Protein AF-A0A968WDC1-F1 (afdb_monomer_lite)

Foldseek 3Di:
DDDDDDDDDDPDDPPPPLPCVDAADPQLWDKDKDWDWDADPVRDIDTWIKMWIWGDDDPDIDTDIGGDDPVCVVVLVVCVSVNPRPQVSCVSSVHHD

Sequence (97 aa):
SSTQLEEQSPSVLPVEQTSSTTRRSYGEGTGRIHWRTITKKNGKQYQQPWYDWQLKSGEKTISKSSYITKKLLSQVQMLEAQKAPVREILQLLGINL

pLDDT: mean 81.89, std 18.66, range [35.47, 97.06]

Secondary structure (DSSP, 8-state):
----------------------PPPTTS-EEEEEEEEEE-TTS-EEEEEEEEEEEEETTEEEEEEEE--TTTHHHHHHHHHTT--HHHHHHHTT---

Radius of gyration: 22.06 Å; chains: 1; bounding box: 30×78×40 Å

Structure (mmCIF, N/CA/C/O backbone):
data_AF-A0A968WDC1-F1
#
_entry.id   AF-A0A968WDC1-F1
#
loop_
_atom_site.group_PDB
_atom_site.id
_atom_site.type_symbol
_atom_site.label_atom_id
_atom_site.label_alt_id
_atom_site.label_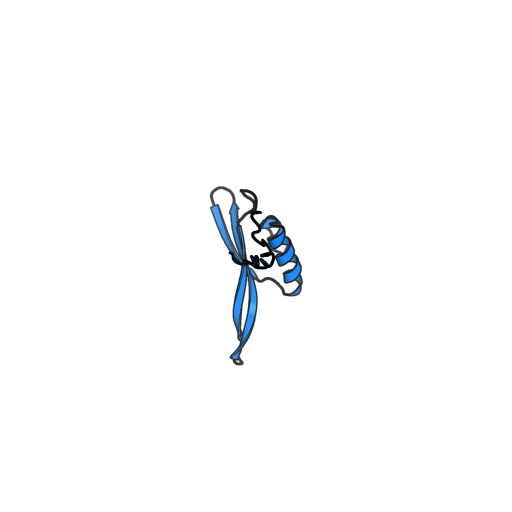comp_id
_atom_site.label_asym_id
_atom_site.label_entity_id
_atom_site.label_seq_id
_atom_site.pdbx_PDB_ins_code
_atom_site.Cartn_x
_atom_site.Cartn_y
_atom_site.Cartn_z
_atom_site.occupancy
_atom_site.B_iso_or_equiv
_atom_site.auth_seq_id
_atom_site.auth_comp_id
_atom_site.auth_asym_id
_atom_site.auth_atom_id
_atom_site.pdbx_PDB_model_num
ATOM 1 N N . SER A 1 1 ? 13.825 -70.797 4.781 1.00 35.47 1 SER A N 1
ATOM 2 C CA . SER A 1 1 ? 14.589 -69.623 4.318 1.00 35.47 1 SER A CA 1
ATOM 3 C C . SER A 1 1 ? 13.774 -68.943 3.230 1.00 35.47 1 SER A C 1
ATOM 5 O O . SER A 1 1 ? 13.403 -69.649 2.310 1.00 35.47 1 SER A O 1
ATOM 7 N N . SER A 1 2 ? 13.373 -67.675 3.249 1.00 40.41 2 SER A N 1
ATOM 8 C CA . SER A 1 2 ? 13.635 -66.556 4.153 1.00 40.41 2 SER A CA 1
ATOM 9 C C . SER A 1 2 ? 12.621 -65.431 3.861 1.00 40.41 2 SER A C 1
ATOM 11 O O . SER A 1 2 ? 12.295 -65.199 2.705 1.00 40.41 2 SER A O 1
ATOM 13 N N . THR A 1 3 ? 12.174 -64.769 4.929 1.00 35.50 3 THR A N 1
ATOM 14 C CA . THR A 1 3 ? 11.971 -63.314 5.105 1.00 35.50 3 THR A CA 1
ATOM 15 C C . THR A 1 3 ? 11.081 -62.491 4.147 1.00 35.50 3 THR A C 1
ATOM 17 O O . THR A 1 3 ? 11.443 -62.174 3.021 1.00 35.50 3 THR A O 1
ATOM 20 N N . GLN A 1 4 ? 9.961 -62.043 4.729 1.00 41.16 4 GLN A N 1
ATOM 21 C CA . GLN A 1 4 ? 9.148 -60.838 4.484 1.00 41.16 4 GLN A CA 1
ATOM 22 C C . GLN A 1 4 ? 9.975 -59.547 4.375 1.00 41.16 4 GLN A C 1
ATOM 24 O O . GLN A 1 4 ? 10.818 -59.353 5.238 1.00 41.16 4 GLN A O 1
ATOM 29 N N . LEU A 1 5 ? 9.641 -58.619 3.465 1.00 44.81 5 LEU A N 1
ATOM 30 C CA . LEU A 1 5 ? 9.657 -57.177 3.767 1.00 44.81 5 LEU A CA 1
ATOM 31 C C . LEU A 1 5 ? 8.598 -56.419 2.949 1.00 44.81 5 LEU A C 1
ATOM 33 O O . LEU A 1 5 ? 8.561 -56.434 1.723 1.00 44.81 5 LEU A O 1
ATOM 37 N N . GLU A 1 6 ? 7.732 -55.792 3.727 1.00 49.06 6 GLU A N 1
ATOM 38 C CA . GLU A 1 6 ? 6.666 -54.856 3.423 1.00 49.06 6 GLU A CA 1
ATOM 39 C C . GLU A 1 6 ? 7.316 -53.472 3.271 1.00 49.06 6 GLU A C 1
ATOM 41 O O . GLU A 1 6 ? 7.962 -53.006 4.207 1.00 49.06 6 GLU A O 1
ATOM 46 N N . GLU A 1 7 ? 7.202 -52.822 2.111 1.00 42.22 7 GLU A N 1
ATOM 47 C CA . GLU A 1 7 ? 7.678 -51.444 1.942 1.00 42.22 7 GLU A CA 1
ATOM 48 C C . GLU A 1 7 ? 6.469 -50.507 1.864 1.00 42.22 7 GLU A C 1
ATOM 50 O O . GLU A 1 7 ? 5.901 -50.237 0.807 1.00 42.22 7 GLU A O 1
ATOM 55 N N . GLN A 1 8 ? 6.041 -50.053 3.043 1.00 45.06 8 GLN A N 1
ATOM 56 C CA . GLN A 1 8 ? 5.133 -48.924 3.206 1.00 45.06 8 GLN A CA 1
ATOM 57 C C .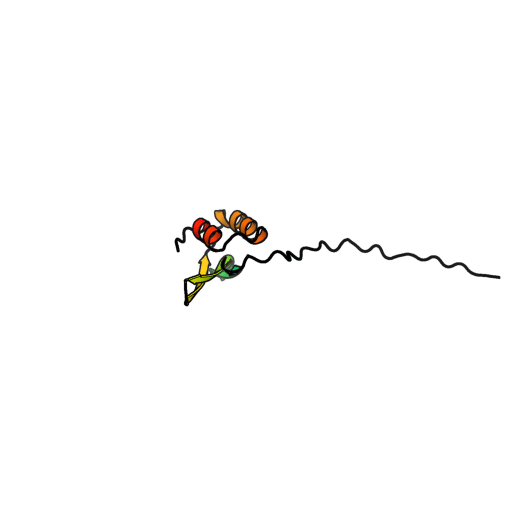 GLN A 1 8 ? 5.833 -47.648 2.721 1.00 45.06 8 GLN A C 1
ATOM 59 O O . GLN A 1 8 ? 6.699 -47.098 3.401 1.00 45.06 8 GLN A O 1
ATOM 64 N N . SER A 1 9 ? 5.451 -47.152 1.547 1.00 50.94 9 SER A N 1
ATOM 65 C CA . SER A 1 9 ? 5.867 -45.829 1.077 1.00 50.94 9 SER A CA 1
ATOM 66 C C . SER A 1 9 ? 5.058 -44.741 1.806 1.00 50.94 9 SER A C 1
ATOM 68 O O . SER A 1 9 ? 3.833 -44.859 1.904 1.00 50.94 9 SER A O 1
ATOM 70 N N . PRO A 1 10 ? 5.684 -43.669 2.324 1.00 50.25 10 PRO A N 1
ATOM 71 C CA . PRO A 1 10 ? 4.969 -42.632 3.054 1.00 50.25 10 PRO A CA 1
ATOM 72 C C . PRO A 1 10 ? 4.087 -41.831 2.093 1.00 50.25 10 PRO A C 1
ATOM 74 O O . PRO A 1 10 ? 4.551 -41.329 1.069 1.00 50.25 10 PRO A O 1
ATOM 77 N N . SER A 1 11 ? 2.809 -41.695 2.447 1.00 50.50 11 SER A N 1
ATOM 78 C CA . SER A 1 11 ? 1.854 -40.805 1.788 1.00 50.50 11 SER A CA 1
ATOM 79 C C . SER A 1 11 ? 2.341 -39.359 1.904 1.00 50.50 11 SER A C 1
ATOM 81 O O . SER A 1 11 ? 2.047 -38.664 2.878 1.00 50.50 11 SER A O 1
ATOM 83 N N . VAL A 1 12 ? 3.102 -38.903 0.911 1.00 52.56 12 VAL A N 1
ATOM 84 C CA . VAL A 1 12 ? 3.433 -37.492 0.733 1.00 52.56 12 VAL A CA 1
ATOM 85 C C . VAL A 1 12 ? 2.137 -36.744 0.437 1.00 52.56 12 VAL A C 1
ATOM 87 O O . VAL A 1 12 ? 1.562 -36.847 -0.643 1.00 52.56 12 VAL A O 1
ATOM 90 N N . LEU A 1 13 ? 1.633 -36.018 1.436 1.00 57.88 13 LEU A N 1
ATOM 91 C CA . LEU A 1 13 ? 0.598 -35.016 1.211 1.00 57.88 13 LEU A CA 1
ATOM 92 C C . LEU A 1 13 ? 1.115 -34.070 0.116 1.00 57.88 13 LEU A C 1
ATOM 94 O O . LEU A 1 13 ? 2.276 -33.652 0.202 1.00 57.88 13 LEU A O 1
ATOM 98 N N . PRO A 1 14 ? 0.314 -33.731 -0.907 1.00 51.94 14 PRO A N 1
ATOM 99 C CA . PRO A 1 14 ? 0.737 -32.748 -1.884 1.00 51.94 14 PRO A CA 1
ATOM 100 C C . PRO A 1 14 ? 0.962 -31.435 -1.137 1.00 51.94 14 PRO A C 1
ATOM 102 O O . PRO A 1 14 ? 0.023 -30.809 -0.650 1.00 51.94 14 PRO A O 1
ATOM 105 N N . VAL A 1 15 ? 2.228 -31.039 -1.005 1.00 57.31 15 VAL A N 1
ATOM 106 C CA . VAL A 1 15 ? 2.583 -29.665 -0.666 1.00 57.31 15 VAL A CA 1
ATOM 107 C C . VAL A 1 15 ? 2.003 -28.833 -1.797 1.00 57.31 15 VAL A C 1
ATOM 109 O O . VAL A 1 15 ? 2.510 -28.891 -2.917 1.00 57.31 15 VAL A O 1
ATOM 112 N N . GLU A 1 16 ? 0.915 -28.107 -1.529 1.00 56.00 16 GLU A N 1
ATOM 113 C CA . GLU A 1 16 ? 0.462 -27.046 -2.420 1.00 56.00 16 GLU A CA 1
ATOM 114 C C . GLU A 1 16 ? 1.665 -26.136 -2.667 1.00 56.00 16 GLU A C 1
ATOM 116 O O . GLU A 1 16 ? 2.094 -25.372 -1.796 1.00 56.00 16 GLU A O 1
ATOM 121 N N . GLN A 1 17 ? 2.252 -26.256 -3.856 1.00 50.22 17 GLN A N 1
ATOM 122 C CA . GLN A 1 17 ? 3.305 -25.379 -4.328 1.00 50.22 17 GLN A CA 1
ATOM 123 C C . GLN A 1 17 ? 2.687 -23.998 -4.574 1.00 50.22 17 GLN A C 1
ATOM 125 O O . GLN A 1 17 ? 2.465 -23.589 -5.706 1.00 50.22 17 GLN A O 1
ATOM 130 N N . THR A 1 18 ? 2.425 -23.237 -3.512 1.00 50.78 18 THR A N 1
ATOM 131 C CA . THR A 1 18 ? 2.059 -21.815 -3.609 1.00 50.78 18 THR A CA 1
ATOM 132 C C . THR A 1 18 ? 3.293 -20.931 -3.794 1.00 50.78 18 THR A C 1
ATOM 134 O O . THR A 1 18 ? 3.268 -19.729 -3.517 1.00 50.78 18 THR A O 1
ATOM 137 N N . SER A 1 19 ? 4.396 -21.486 -4.311 1.00 50.78 19 SER A N 1
ATOM 138 C CA . SER A 1 19 ? 5.468 -20.670 -4.860 1.00 50.78 19 SER A CA 1
ATOM 139 C C . SER A 1 19 ? 4.952 -20.049 -6.153 1.00 50.78 19 SER A C 1
ATOM 141 O O . SER A 1 19 ? 5.158 -20.578 -7.244 1.00 50.78 19 SER A O 1
ATOM 143 N N . SER A 1 20 ? 4.260 -18.916 -6.023 1.00 52.22 20 SER A N 1
ATOM 144 C CA . SER A 1 20 ? 4.058 -17.967 -7.111 1.00 52.22 20 SER A CA 1
ATOM 145 C C . SER A 1 20 ? 5.442 -17.500 -7.571 1.00 52.22 20 SER A C 1
ATOM 147 O O . SER A 1 20 ? 5.926 -16.443 -7.172 1.00 52.22 20 SER A O 1
ATOM 149 N N . THR A 1 21 ? 6.098 -18.306 -8.407 1.00 57.03 21 THR A N 1
ATOM 150 C CA . THR A 1 21 ? 7.329 -17.953 -9.127 1.00 57.03 21 THR A CA 1
ATOM 151 C C . THR A 1 21 ? 7.060 -16.832 -10.133 1.00 57.03 21 THR A C 1
ATOM 153 O O . THR A 1 21 ? 7.985 -16.243 -10.684 1.00 57.03 21 THR A O 1
ATOM 156 N N . THR A 1 22 ? 5.793 -16.467 -10.331 1.00 64.75 22 THR A N 1
ATOM 157 C CA . THR A 1 22 ? 5.390 -15.257 -11.030 1.00 64.75 22 THR A CA 1
ATOM 158 C C . THR A 1 22 ? 5.836 -14.043 -10.221 1.00 64.75 22 THR A C 1
ATOM 160 O O . THR A 1 22 ? 5.308 -13.725 -9.151 1.00 64.75 22 THR A O 1
ATOM 163 N N . ARG A 1 23 ? 6.868 -13.374 -10.727 1.00 71.88 23 ARG A N 1
ATOM 164 C CA . ARG A 1 23 ? 7.273 -12.036 -10.299 1.00 71.88 23 ARG A CA 1
ATOM 165 C C . ARG A 1 23 ? 6.647 -11.036 -11.260 1.00 71.88 23 ARG A C 1
ATOM 167 O O . ARG A 1 23 ? 6.433 -11.360 -12.423 1.00 71.88 23 ARG A O 1
ATOM 174 N N . ARG A 1 24 ? 6.383 -9.827 -10.765 1.00 80.38 24 ARG A N 1
ATOM 175 C CA . ARG A 1 24 ? 6.032 -8.701 -11.639 1.00 80.38 24 ARG A CA 1
ATOM 176 C C . ARG A 1 24 ? 7.125 -8.492 -12.677 1.00 80.38 24 ARG A C 1
ATOM 178 O O . ARG A 1 24 ? 8.306 -8.717 -12.378 1.00 80.38 24 ARG A O 1
ATOM 185 N N . SER A 1 25 ? 6.735 -8.048 -13.863 1.00 75.19 25 SER A N 1
ATOM 186 C CA . SER A 1 25 ? 7.678 -7.747 -14.931 1.00 75.19 25 SER A CA 1
ATOM 187 C C . SER A 1 25 ? 8.574 -6.577 -14.528 1.00 75.19 25 SER A C 1
ATOM 189 O O . SER A 1 25 ? 8.232 -5.732 -13.691 1.00 75.19 25 SER A O 1
ATOM 191 N N . TYR A 1 26 ? 9.759 -6.513 -15.130 1.00 71.38 26 TYR A N 1
ATOM 192 C CA . TYR A 1 26 ? 10.669 -5.398 -14.905 1.00 71.38 26 TYR A CA 1
ATOM 193 C C . TYR A 1 26 ? 9.987 -4.068 -15.271 1.00 71.38 26 TYR A C 1
ATOM 195 O O . TYR A 1 26 ? 9.480 -3.912 -16.376 1.00 71.38 26 TYR A O 1
ATOM 203 N N . GLY A 1 27 ? 9.985 -3.103 -14.346 1.00 73.69 27 GLY A N 1
ATOM 204 C CA . GLY A 1 27 ? 9.389 -1.774 -14.554 1.00 73.69 27 GLY A CA 1
ATOM 205 C C . GLY A 1 27 ? 7.949 -1.607 -14.053 1.00 73.69 27 GLY A C 1
ATOM 206 O O . GLY A 1 27 ? 7.491 -0.475 -13.916 1.00 73.69 27 GLY A O 1
ATOM 207 N N . GLU A 1 28 ? 7.264 -2.686 -13.668 1.00 82.00 28 GLU A N 1
ATOM 208 C CA . GLU A 1 28 ? 5.881 -2.631 -13.155 1.00 82.00 28 GLU A CA 1
ATOM 209 C C . GLU A 1 28 ? 5.780 -2.220 -11.678 1.00 82.00 28 GLU A C 1
ATOM 211 O O . GLU A 1 28 ? 4.684 -2.037 -11.144 1.00 82.00 28 GLU A O 1
ATOM 216 N N . GLY A 1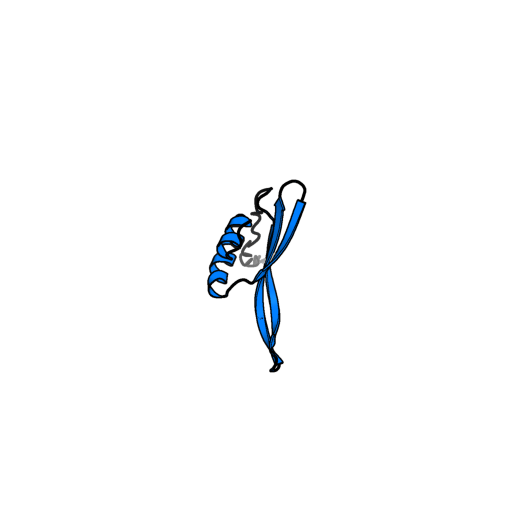 29 ? 6.930 -2.042 -11.027 1.00 86.62 29 GLY A N 1
ATOM 217 C CA . GLY A 1 29 ? 7.047 -1.728 -9.610 1.00 86.62 29 GLY A CA 1
ATOM 218 C C . GLY A 1 29 ? 7.034 -2.967 -8.715 1.00 86.62 29 GLY A C 1
ATOM 219 O O . GLY A 1 29 ? 6.732 -4.084 -9.133 1.00 86.62 29 GLY A O 1
ATOM 220 N N . THR A 1 30 ? 7.365 -2.750 -7.449 1.00 90.69 30 THR A N 1
ATOM 221 C CA . THR A 1 30 ? 7.326 -3.769 -6.396 1.00 90.69 30 THR A CA 1
ATOM 222 C C . THR A 1 30 ? 6.271 -3.363 -5.386 1.00 90.69 30 THR A C 1
ATOM 224 O O . THR A 1 30 ? 6.224 -2.205 -4.984 1.00 90.69 30 THR A O 1
ATOM 227 N N . GLY A 1 31 ? 5.432 -4.294 -4.947 1.00 92.94 31 GLY A N 1
ATOM 228 C CA . GLY A 1 31 ? 4.441 -4.012 -3.920 1.00 92.94 31 GLY A CA 1
ATOM 229 C C . GLY A 1 31 ? 4.109 -5.233 -3.083 1.00 92.94 31 GLY A C 1
ATOM 230 O O . GLY A 1 31 ? 4.386 -6.364 -3.489 1.00 92.94 31 GLY A O 1
ATOM 231 N N . ARG A 1 32 ? 3.588 -4.986 -1.881 1.00 94.12 32 ARG A N 1
ATOM 232 C CA . ARG A 1 32 ? 3.103 -6.015 -0.961 1.00 94.12 32 ARG A CA 1
ATOM 233 C C . ARG A 1 32 ? 2.043 -5.460 -0.021 1.00 94.12 32 ARG A C 1
ATOM 235 O O . ARG A 1 32 ? 2.080 -4.293 0.369 1.00 94.12 32 ARG A O 1
ATOM 242 N N . ILE A 1 33 ? 1.148 -6.335 0.417 1.00 95.62 33 ILE A N 1
ATOM 243 C CA . ILE A 1 33 ? 0.212 -6.030 1.498 1.00 95.62 33 ILE A CA 1
ATOM 244 C C . ILE A 1 33 ? 0.927 -6.241 2.836 1.00 95.62 33 ILE A C 1
ATOM 246 O O . ILE A 1 33 ? 1.546 -7.277 3.068 1.00 95.62 33 ILE A O 1
ATOM 250 N N . HIS A 1 34 ? 0.820 -5.262 3.722 1.00 95.44 34 HIS A N 1
ATOM 251 C CA . HIS A 1 34 ? 1.372 -5.268 5.066 1.00 95.44 34 HIS A CA 1
ATOM 252 C C . HIS A 1 34 ? 0.264 -4.948 6.073 1.00 95.44 34 HIS A C 1
ATOM 254 O O . HIS A 1 34 ? -0.453 -3.957 5.945 1.00 95.44 34 HIS A O 1
ATOM 260 N N . TRP A 1 35 ? 0.117 -5.795 7.087 1.00 95.50 35 TRP A N 1
ATOM 261 C CA . TRP A 1 35 ? -0.851 -5.606 8.162 1.00 95.50 35 TRP A CA 1
ATOM 262 C C . TRP A 1 35 ? -0.216 -4.853 9.326 1.00 95.50 35 TRP A C 1
ATOM 264 O O . TRP A 1 35 ? 0.797 -5.285 9.868 1.00 95.50 35 TRP A O 1
ATOM 274 N N . ARG A 1 36 ? -0.808 -3.716 9.700 1.00 95.38 36 ARG A N 1
ATOM 275 C CA . ARG A 1 36 ? -0.364 -2.899 10.833 1.00 95.38 36 ARG A CA 1
ATOM 276 C C . ARG A 1 36 ? -1.333 -3.044 11.999 1.00 95.38 36 ARG A C 1
ATOM 278 O O . ARG A 1 36 ? -2.537 -2.847 11.826 1.00 95.38 36 ARG A O 1
ATOM 285 N N . THR A 1 37 ? -0.804 -3.292 13.192 1.00 96.00 37 THR A N 1
ATOM 286 C CA . THR A 1 37 ? -1.580 -3.258 14.436 1.00 96.00 37 THR A CA 1
ATOM 287 C C . THR A 1 37 ? -1.826 -1.810 14.852 1.00 96.00 37 THR A C 1
ATOM 289 O O . THR A 1 37 ? -0.880 -1.065 15.099 1.00 96.00 37 THR A O 1
ATOM 292 N N . ILE A 1 38 ? -3.090 -1.406 14.960 1.00 93.69 38 ILE A N 1
ATOM 293 C CA . ILE A 1 38 ? -3.494 -0.075 15.418 1.00 93.69 38 ILE A CA 1
ATOM 294 C C . ILE A 1 38 ? -4.193 -0.190 16.770 1.00 93.69 38 ILE A C 1
ATOM 296 O O . ILE A 1 38 ? -5.163 -0.936 16.918 1.00 93.69 38 ILE A O 1
ATOM 300 N N . THR A 1 39 ? -3.731 0.590 17.745 1.00 95.81 39 THR A N 1
ATOM 301 C CA . THR A 1 39 ? -4.318 0.661 19.089 1.00 95.81 39 THR A CA 1
ATOM 302 C C . THR A 1 39 ? -5.264 1.854 19.183 1.00 95.81 39 THR A C 1
ATOM 304 O O . THR A 1 39 ? -4.876 2.996 18.938 1.00 95.81 39 THR A O 1
ATOM 307 N N . LYS A 1 40 ? -6.530 1.609 19.534 1.00 92.50 40 LYS A N 1
ATOM 308 C CA . LYS A 1 40 ? -7.512 2.667 19.814 1.00 92.50 40 LYS A CA 1
ATOM 309 C C . LYS A 1 40 ? -7.291 3.258 21.207 1.00 92.50 40 LYS A C 1
ATOM 311 O O . LYS A 1 40 ? -6.745 2.605 22.089 1.00 92.50 40 LYS A O 1
ATOM 316 N N . LYS A 1 41 ? -7.833 4.459 21.443 1.00 90.50 41 LYS A N 1
ATOM 317 C CA . LYS A 1 41 ? -7.793 5.147 22.752 1.00 90.50 41 LYS A CA 1
ATOM 318 C C . LYS A 1 41 ? -8.366 4.320 23.917 1.00 90.50 41 LYS A C 1
ATOM 320 O O . LYS A 1 41 ? -8.008 4.560 25.057 1.00 90.50 41 LYS A O 1
ATOM 325 N N . ASN A 1 42 ? -9.233 3.345 23.635 1.00 91.50 42 ASN A N 1
ATOM 326 C CA . ASN A 1 42 ? -9.815 2.427 24.622 1.00 91.50 42 ASN A CA 1
ATOM 327 C C . ASN A 1 42 ? -9.003 1.130 24.821 1.00 91.50 42 ASN A C 1
ATOM 329 O O . ASN A 1 42 ? -9.544 0.150 25.325 1.00 91.50 42 ASN A O 1
ATOM 333 N N . GLY A 1 43 ? -7.758 1.076 24.338 1.00 93.06 43 GLY A N 1
ATOM 334 C CA . GLY A 1 43 ? -6.882 -0.094 24.437 1.00 93.06 43 GLY A CA 1
ATOM 335 C C . GLY A 1 43 ? -7.178 -1.218 23.437 1.00 93.06 43 GLY A C 1
ATOM 336 O O . GLY A 1 43 ? -6.375 -2.138 23.311 1.00 93.06 43 GLY A O 1
ATOM 337 N N . LYS A 1 44 ? -8.283 -1.160 22.675 1.00 94.62 44 LYS A N 1
ATOM 338 C CA . LYS A 1 44 ? -8.593 -2.191 21.670 1.00 94.62 44 LYS A CA 1
ATOM 339 C C . LYS A 1 44 ? -7.621 -2.108 20.496 1.00 94.62 44 LYS A C 1
ATOM 341 O O . LYS A 1 44 ? -7.491 -1.055 19.869 1.00 94.62 44 LYS A O 1
ATOM 346 N N . GLN A 1 45 ? -7.006 -3.236 20.163 1.00 96.50 45 GLN A N 1
ATOM 347 C CA . GLN A 1 45 ? -6.127 -3.376 19.007 1.00 96.50 45 GLN A CA 1
ATOM 348 C C . GLN A 1 45 ? -6.886 -3.957 17.814 1.00 96.50 45 GLN A C 1
ATOM 350 O O . GLN A 1 45 ? -7.786 -4.781 17.974 1.00 96.50 45 GLN A O 1
ATOM 355 N N . TYR A 1 46 ? -6.538 -3.517 16.609 1.00 93.69 46 TYR A N 1
ATOM 356 C CA . TYR A 1 46 ? -7.066 -4.083 15.374 1.00 93.69 46 TYR A CA 1
ATOM 357 C C . TYR A 1 46 ? -6.017 -4.057 14.269 1.00 93.69 46 TYR A C 1
ATOM 359 O O . TYR A 1 46 ? -5.139 -3.198 14.249 1.00 93.69 46 TYR A O 1
ATOM 367 N N . GLN A 1 47 ? -6.129 -5.002 13.341 1.00 94.88 47 GLN A N 1
ATOM 368 C CA . GLN A 1 47 ? -5.277 -5.058 12.161 1.00 94.88 47 GLN A CA 1
ATOM 369 C C . GLN A 1 47 ? -5.840 -4.157 11.063 1.00 94.88 47 GLN A C 1
ATOM 371 O O . GLN A 1 47 ? -7.034 -4.206 10.745 1.00 94.88 47 GLN A O 1
ATOM 376 N N . GLN A 1 48 ? -4.973 -3.336 10.481 1.00 95.75 48 GLN A N 1
ATOM 377 C CA . GLN A 1 48 ? -5.285 -2.463 9.361 1.00 95.75 48 GLN A CA 1
ATOM 378 C C . GLN A 1 48 ? -4.394 -2.836 8.168 1.00 95.75 48 GLN A C 1
ATOM 380 O O . GLN A 1 48 ? -3.171 -2.849 8.320 1.00 95.75 48 GLN A O 1
ATOM 385 N N . PRO A 1 49 ? -4.969 -3.139 6.992 1.00 96.56 49 PRO A N 1
ATOM 386 C CA . PRO A 1 49 ? -4.184 -3.480 5.816 1.00 96.56 49 PRO A CA 1
ATOM 387 C C . PRO A 1 49 ? -3.626 -2.217 5.153 1.00 96.56 49 PRO A C 1
ATOM 389 O O . PRO A 1 49 ? -4.326 -1.221 4.960 1.00 96.56 49 PRO A O 1
ATOM 392 N N . TRP A 1 50 ? -2.354 -2.274 4.791 1.00 97.06 50 TRP A N 1
ATOM 393 C CA . TRP A 1 50 ? -1.628 -1.257 4.042 1.00 97.06 50 TRP A CA 1
ATOM 394 C C . TRP A 1 50 ? -0.974 -1.902 2.826 1.00 97.06 50 TRP A C 1
ATOM 396 O O . TRP A 1 50 ? -0.640 -3.082 2.846 1.00 97.06 50 TRP A O 1
ATOM 406 N N . TYR A 1 51 ? -0.799 -1.131 1.764 1.00 96.62 51 TYR A N 1
ATOM 407 C CA . TYR A 1 51 ? -0.070 -1.526 0.573 1.00 96.62 51 TYR A CA 1
ATOM 408 C C . TYR A 1 51 ? 1.254 -0.771 0.551 1.00 96.62 51 TYR A C 1
ATOM 410 O O . TYR A 1 51 ? 1.267 0.445 0.357 1.00 96.62 51 TYR A O 1
ATOM 418 N N . ASP A 1 52 ? 2.353 -1.475 0.797 1.00 95.94 52 ASP A N 1
ATOM 419 C CA . ASP A 1 52 ? 3.701 -0.935 0.645 1.00 95.94 52 ASP A CA 1
ATOM 420 C C . ASP A 1 52 ? 4.104 -1.102 -0.820 1.00 95.94 52 ASP A C 1
ATOM 422 O O . ASP A 1 52 ? 4.008 -2.203 -1.361 1.00 95.94 52 ASP A O 1
ATOM 426 N N . TRP A 1 53 ? 4.544 -0.029 -1.469 1.00 94.69 53 TRP A N 1
ATOM 427 C CA . TRP A 1 53 ? 4.843 -0.036 -2.894 1.00 94.69 53 TRP A CA 1
ATOM 428 C C . TRP A 1 53 ? 6.061 0.807 -3.242 1.00 94.69 53 TRP A C 1
ATOM 430 O O . TRP A 1 53 ? 6.404 1.776 -2.565 1.00 94.69 53 TRP A O 1
ATOM 440 N N . GLN A 1 54 ? 6.699 0.422 -4.338 1.00 93.75 54 GLN A N 1
ATOM 441 C CA . GLN A 1 54 ? 7.865 1.056 -4.912 1.00 93.75 54 GLN A CA 1
ATOM 442 C C . GLN A 1 54 ? 7.717 1.100 -6.431 1.00 93.75 54 GLN A C 1
ATOM 444 O O . GLN A 1 54 ? 7.444 0.082 -7.066 1.00 93.75 54 GLN A O 1
ATOM 449 N N . LEU A 1 55 ? 7.930 2.271 -7.022 1.00 91.00 55 LEU A N 1
ATOM 450 C CA . LEU A 1 55 ? 7.827 2.486 -8.460 1.00 91.00 55 LEU A CA 1
ATOM 451 C C . LEU A 1 55 ? 9.018 3.308 -8.956 1.00 91.00 55 LEU A C 1
ATOM 453 O O . LEU A 1 55 ? 9.403 4.297 -8.330 1.00 91.00 55 LEU A O 1
ATOM 457 N N . LYS A 1 56 ? 9.595 2.911 -10.092 1.0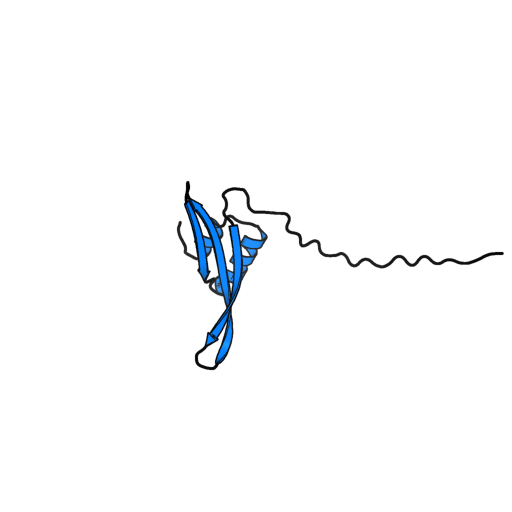0 87.81 56 LYS A N 1
ATOM 458 C CA . LYS A 1 56 ? 10.601 3.720 -10.787 1.00 87.81 56 LYS A CA 1
ATOM 459 C C . LYS A 1 56 ? 9.905 4.749 -11.676 1.00 87.81 56 LYS A C 1
ATOM 461 O O . LYS A 1 56 ? 9.000 4.410 -12.433 1.00 87.81 56 LYS A O 1
ATOM 466 N N . SER A 1 57 ? 10.344 5.995 -11.582 1.00 83.31 57 SER A N 1
ATOM 467 C CA . SER A 1 57 ? 9.891 7.117 -12.398 1.00 83.31 57 SER A CA 1
ATOM 468 C C . SER A 1 57 ? 11.123 7.835 -12.942 1.00 83.31 57 SER A C 1
ATOM 470 O O . SER A 1 57 ? 11.701 8.694 -12.272 1.00 83.31 57 SER A O 1
ATOM 472 N N . GLY A 1 58 ? 11.560 7.430 -14.137 1.00 84.00 58 GLY A N 1
ATOM 473 C CA . GLY A 1 58 ? 12.859 7.826 -14.684 1.00 84.00 58 GLY A CA 1
ATOM 474 C C . GLY A 1 58 ? 14.001 7.334 -13.791 1.00 84.00 58 GLY A C 1
ATOM 475 O O . GLY A 1 58 ? 14.050 6.160 -13.426 1.00 84.00 58 GLY A O 1
ATOM 476 N N . GLU A 1 59 ? 14.886 8.245 -13.393 1.00 86.56 59 GLU A N 1
ATOM 477 C CA . GLU A 1 59 ? 16.020 7.959 -12.499 1.00 86.56 59 GLU A CA 1
ATOM 478 C C . GLU A 1 59 ? 15.618 7.843 -11.021 1.00 86.56 59 GLU A C 1
ATOM 480 O O . GLU A 1 59 ? 16.371 7.322 -10.196 1.00 86.56 59 GLU A O 1
ATOM 485 N N . LYS A 1 60 ? 14.422 8.319 -10.657 1.00 88.44 60 LYS A N 1
ATOM 486 C CA . LYS A 1 60 ? 13.961 8.342 -9.267 1.00 88.44 60 LYS A CA 1
ATOM 487 C C . LYS A 1 60 ? 13.167 7.088 -8.943 1.00 88.44 60 LYS A C 1
ATOM 489 O O . LYS A 1 60 ? 12.358 6.613 -9.736 1.00 88.44 60 LYS A O 1
ATOM 494 N N . THR A 1 61 ? 13.348 6.589 -7.728 1.00 90.94 61 THR A N 1
ATOM 495 C CA . THR A 1 61 ? 12.529 5.506 -7.185 1.00 90.94 61 THR A CA 1
ATOM 496 C C . THR A 1 61 ? 11.657 6.052 -6.063 1.00 90.94 61 THR A C 1
ATOM 498 O O . THR A 1 61 ? 12.166 6.598 -5.088 1.00 90.94 61 THR A O 1
ATOM 501 N N . ILE A 1 62 ? 10.340 5.928 -6.213 1.00 90.69 62 ILE A N 1
ATOM 502 C CA . ILE A 1 62 ? 9.348 6.387 -5.240 1.00 90.69 62 ILE A CA 1
ATOM 503 C C . ILE A 1 62 ? 8.900 5.176 -4.434 1.00 90.69 62 ILE A C 1
ATOM 505 O O . ILE A 1 62 ? 8.350 4.246 -5.015 1.00 90.69 62 ILE A O 1
ATOM 509 N N . SER A 1 63 ? 9.094 5.212 -3.118 1.00 93.62 63 SER A N 1
ATOM 510 C CA . SER A 1 63 ? 8.583 4.199 -2.190 1.00 93.62 63 SER A CA 1
ATOM 511 C C . SER A 1 63 ? 7.611 4.836 -1.206 1.00 93.62 63 SER A C 1
ATOM 513 O O . SER A 1 63 ? 7.942 5.851 -0.590 1.00 93.62 63 SER A O 1
ATOM 515 N N . LYS A 1 64 ? 6.416 4.262 -1.050 1.00 95.00 64 LYS A N 1
ATOM 516 C CA . LYS A 1 64 ? 5.390 4.736 -0.107 1.00 95.00 64 LYS A CA 1
ATOM 517 C C . LYS A 1 64 ? 4.561 3.569 0.436 1.00 95.00 64 LYS A C 1
ATOM 519 O O . LYS A 1 64 ? 4.629 2.450 -0.060 1.00 95.00 64 LYS A O 1
ATOM 524 N N . SER A 1 65 ? 3.747 3.868 1.442 1.00 95.19 65 SER A N 1
ATOM 525 C CA . SER A 1 65 ? 2.729 2.965 1.976 1.00 95.19 65 SER A CA 1
ATOM 526 C C . SER A 1 65 ? 1.370 3.642 1.907 1.00 95.19 65 SER A C 1
ATOM 528 O O . SER A 1 65 ? 1.228 4.782 2.350 1.00 95.19 65 SER A O 1
ATOM 530 N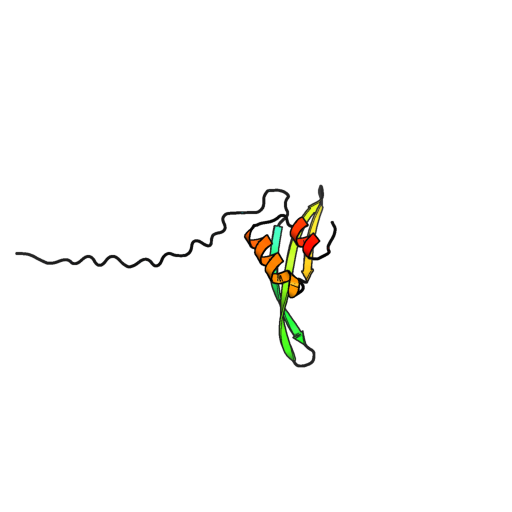 N . SER A 1 66 ? 0.367 2.929 1.413 1.00 95.62 66 SER A N 1
ATOM 531 C CA . SER A 1 66 ? -0.989 3.449 1.242 1.00 95.62 66 SER A CA 1
ATOM 532 C C . SER A 1 66 ? -1.992 2.601 2.006 1.00 95.62 66 SER A C 1
ATOM 534 O O . SER A 1 66 ? -1.898 1.378 2.018 1.00 95.62 66 SER A O 1
ATOM 536 N N . TYR A 1 67 ? -2.960 3.232 2.662 1.00 95.56 67 TYR A N 1
ATOM 537 C CA . TYR A 1 67 ? -3.998 2.499 3.378 1.00 95.56 67 TYR A CA 1
ATOM 538 C C . TYR A 1 67 ? -4.927 1.767 2.398 1.00 95.56 67 TYR A C 1
ATOM 540 O O . TYR A 1 67 ? -5.399 2.360 1.430 1.00 95.56 67 TYR A O 1
ATOM 548 N N . ILE A 1 68 ? -5.222 0.493 2.672 1.00 95.44 68 ILE A N 1
ATOM 549 C CA . ILE A 1 68 ? -6.190 -0.289 1.903 1.00 95.44 68 ILE A CA 1
ATOM 550 C C . ILE A 1 68 ? -7.542 -0.223 2.611 1.00 95.44 68 ILE A C 1
ATOM 552 O O . ILE A 1 68 ? -7.736 -0.771 3.697 1.00 95.44 68 ILE A O 1
ATOM 556 N N . THR A 1 69 ? -8.520 0.414 1.976 1.00 94.12 69 THR A N 1
ATOM 557 C CA . THR A 1 69 ? -9.895 0.401 2.483 1.00 94.12 69 THR A CA 1
ATOM 558 C C . THR A 1 69 ? -10.427 -1.032 2.512 1.00 94.12 69 THR A C 1
ATOM 560 O O . THR A 1 69 ? -10.272 -1.769 1.543 1.00 94.12 69 THR A O 1
ATOM 563 N N . LYS A 1 70 ? -11.128 -1.427 3.586 1.00 91.25 70 LYS A N 1
ATOM 564 C CA . LYS A 1 70 ? -11.662 -2.797 3.759 1.00 91.25 70 LYS A CA 1
ATOM 565 C C . LYS A 1 70 ? -12.441 -3.330 2.549 1.00 91.25 70 LYS A C 1
ATOM 567 O O . LYS A 1 70 ? -12.335 -4.508 2.244 1.00 91.25 70 LYS A O 1
ATOM 572 N N . LYS A 1 71 ? -13.190 -2.464 1.857 1.00 94.75 71 LYS A N 1
ATOM 573 C CA . LYS A 1 71 ? -13.967 -2.814 0.654 1.00 94.75 71 LYS A CA 1
ATOM 574 C C . LYS A 1 71 ? -13.091 -3.211 -0.542 1.00 94.75 71 LYS A C 1
ATOM 576 O O . LYS A 1 71 ? -13.525 -3.994 -1.371 1.00 94.75 71 LYS A O 1
ATOM 581 N N . LEU A 1 72 ? -11.875 -2.671 -0.615 1.00 95.69 72 LEU A N 1
ATOM 582 C CA . LEU A 1 72 ? -10.928 -2.883 -1.711 1.00 95.69 72 LEU A CA 1
ATOM 583 C C . LEU A 1 72 ? -9.932 -4.006 -1.414 1.00 95.69 72 LEU A C 1
ATOM 585 O O . LEU A 1 72 ? -9.213 -4.432 -2.310 1.00 95.69 72 LEU A O 1
ATOM 589 N N . LEU A 1 73 ? -9.875 -4.498 -0.171 1.00 95.31 73 LEU A N 1
ATOM 590 C CA . LEU A 1 73 ? -8.878 -5.479 0.252 1.00 95.31 73 LEU A CA 1
ATOM 591 C C . LEU A 1 73 ? -8.882 -6.733 -0.626 1.00 9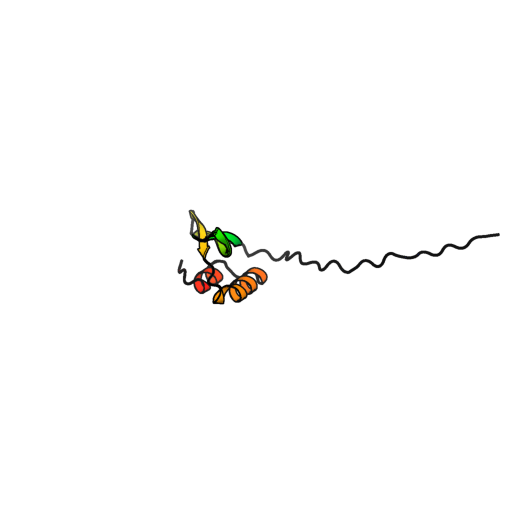5.31 73 LEU A C 1
ATOM 593 O O . LEU A 1 73 ? -7.823 -7.139 -1.091 1.00 95.31 73 LEU A O 1
ATOM 597 N N . SER A 1 74 ? -10.056 -7.308 -0.887 1.00 95.50 74 SER A N 1
ATOM 598 C CA . SER A 1 74 ? -10.175 -8.519 -1.706 1.00 95.50 74 SER A CA 1
ATOM 599 C C . SER A 1 74 ? -9.690 -8.294 -3.139 1.00 95.50 74 SER A C 1
ATOM 601 O O . SER A 1 74 ? -8.999 -9.139 -3.699 1.00 95.50 74 SER A O 1
ATOM 603 N N . GLN A 1 75 ? -9.988 -7.128 -3.717 1.00 96.31 75 GLN A N 1
ATOM 604 C CA . GLN A 1 75 ? -9.528 -6.770 -5.060 1.00 96.31 75 GLN A CA 1
ATOM 605 C C . GLN A 1 75 ? -8.010 -6.553 -5.093 1.00 96.31 75 GLN A C 1
ATOM 607 O O . GLN A 1 75 ? -7.342 -7.064 -5.985 1.00 96.31 75 GLN A O 1
ATOM 612 N N . VAL A 1 76 ? -7.442 -5.875 -4.090 1.00 94.75 76 VAL A N 1
ATOM 613 C CA . VAL A 1 76 ? -5.986 -5.689 -3.969 1.00 94.75 76 VAL A CA 1
ATOM 614 C C . VAL A 1 76 ? -5.271 -7.031 -3.786 1.00 94.75 76 VAL A C 1
ATOM 616 O O . VAL A 1 76 ? -4.240 -7.256 -4.410 1.00 94.75 76 VAL A O 1
ATOM 619 N N . GLN A 1 77 ? -5.817 -7.946 -2.979 1.00 95.19 77 GLN A N 1
ATOM 620 C CA . GLN A 1 77 ? -5.272 -9.300 -2.812 1.00 95.19 77 GLN A CA 1
ATOM 621 C C . GLN A 1 77 ? -5.282 -10.087 -4.123 1.00 95.19 77 GLN A C 1
ATOM 623 O O . GLN A 1 77 ? -4.286 -10.723 -4.455 1.00 95.19 77 GLN A O 1
ATOM 628 N N . MET A 1 78 ? -6.379 -10.011 -4.879 1.00 94.62 78 MET A N 1
ATOM 629 C CA . MET A 1 78 ? -6.495 -10.656 -6.184 1.00 94.62 78 MET A CA 1
ATOM 630 C C . MET A 1 78 ? -5.467 -10.102 -7.179 1.00 94.62 78 MET A C 1
ATOM 632 O O . MET A 1 78 ? -4.748 -10.878 -7.803 1.00 94.62 78 MET A O 1
ATOM 636 N N . LEU A 1 79 ? -5.339 -8.776 -7.282 1.00 93.69 79 LEU A N 1
ATOM 637 C CA . LEU A 1 79 ? -4.351 -8.132 -8.154 1.00 93.69 79 LEU A CA 1
ATOM 638 C C . LEU A 1 79 ? -2.910 -8.456 -7.731 1.00 93.69 79 LEU A C 1
ATOM 640 O O . LEU A 1 79 ? -2.050 -8.695 -8.575 1.00 93.69 79 LEU A O 1
ATOM 644 N N . GLU A 1 80 ? -2.633 -8.517 -6.428 1.00 91.81 80 GLU A N 1
ATOM 645 C CA . GLU A 1 80 ? -1.323 -8.925 -5.913 1.00 91.81 80 GLU A CA 1
ATOM 646 C C . GLU A 1 80 ? -1.008 -10.393 -6.242 1.00 91.81 80 GLU A C 1
ATOM 648 O O . GLU A 1 80 ? 0.135 -10.711 -6.589 1.00 91.81 80 GLU A O 1
ATOM 653 N N . ALA A 1 81 ? -2.003 -11.282 -6.158 1.00 90.88 81 ALA A N 1
ATOM 654 C CA . ALA A 1 81 ? -1.874 -12.692 -6.523 1.00 90.88 81 ALA A CA 1
ATOM 655 C C . ALA A 1 81 ? -1.636 -12.869 -8.030 1.00 90.88 81 ALA A C 1
ATOM 657 O O . ALA A 1 81 ? -0.801 -13.674 -8.428 1.00 90.88 81 ALA A O 1
ATOM 658 N N . GLN A 1 82 ? -2.295 -12.052 -8.853 1.00 91.38 82 GLN A N 1
ATOM 659 C CA . GLN A 1 82 ? -2.086 -11.991 -10.303 1.00 91.38 82 GLN A CA 1
ATOM 660 C C . GLN A 1 82 ? -0.804 -11.249 -10.699 1.00 91.38 82 GLN A C 1
ATOM 662 O O . GLN A 1 82 ? -0.470 -11.199 -11.878 1.00 91.38 82 GLN A O 1
ATOM 667 N N . LYS A 1 83 ? -0.085 -10.668 -9.726 1.00 89.56 83 LYS A N 1
ATOM 668 C CA . LYS A 1 83 ? 1.100 -9.831 -9.952 1.00 89.56 83 LYS A CA 1
ATOM 669 C C . LYS A 1 83 ? 0.816 -8.702 -10.945 1.00 89.56 83 LYS A C 1
ATOM 671 O O . LYS A 1 83 ? 1.677 -8.343 -11.736 1.00 89.56 83 LYS A O 1
ATOM 676 N N . ALA A 1 84 ? -0.372 -8.107 -10.842 1.00 90.44 84 ALA A N 1
ATOM 677 C CA . ALA A 1 84 ? -0.743 -6.941 -11.625 1.00 90.44 84 ALA A CA 1
ATOM 678 C C . ALA A 1 84 ? 0.236 -5.777 -11.370 1.00 90.44 84 ALA A C 1
ATOM 680 O O . ALA A 1 84 ? 0.806 -5.679 -10.264 1.00 90.44 84 ALA A O 1
ATOM 681 N N . PRO A 1 85 ? 0.419 -4.874 -12.347 1.00 92.62 85 PRO A N 1
ATOM 682 C CA . PRO A 1 85 ? 1.269 -3.705 -12.195 1.00 92.62 85 PRO A CA 1
ATOM 683 C C . PRO A 1 85 ? 0.918 -2.895 -10.948 1.00 92.62 85 PRO A C 1
ATOM 685 O O . PRO A 1 85 ? -0.251 -2.682 -10.620 1.00 92.62 85 PRO A O 1
ATOM 688 N N . VAL A 1 86 ? 1.935 -2.369 -10.258 1.00 92.06 86 VAL A N 1
ATOM 689 C CA . VAL A 1 86 ? 1.723 -1.550 -9.053 1.00 92.06 86 VAL A CA 1
ATOM 690 C C . VAL A 1 86 ? 0.824 -0.354 -9.363 1.00 92.06 86 VAL A C 1
ATOM 692 O O . VAL A 1 86 ? -0.017 -0.005 -8.544 1.00 92.06 86 VAL A O 1
ATOM 695 N N . ARG A 1 87 ? 0.942 0.231 -10.560 1.00 92.12 87 ARG A N 1
ATOM 696 C CA . ARG A 1 87 ? 0.100 1.350 -11.007 1.00 92.12 87 ARG A CA 1
ATOM 697 C C . ARG A 1 87 ? -1.396 1.020 -10.980 1.00 92.12 87 ARG A C 1
ATOM 699 O O . ARG A 1 87 ? -2.165 1.847 -10.509 1.00 92.12 87 ARG A O 1
ATOM 706 N N . GLU A 1 88 ? -1.799 -0.176 -11.407 1.00 92.69 88 GLU A N 1
ATOM 707 C CA . GLU A 1 88 ? -3.212 -0.591 -11.401 1.00 92.69 88 GLU A CA 1
ATOM 708 C C . GLU A 1 88 ? -3.749 -0.730 -9.975 1.00 92.69 88 GLU A C 1
ATOM 710 O O . GLU A 1 88 ? -4.829 -0.238 -9.646 1.00 92.69 88 GLU A O 1
ATOM 715 N N . ILE A 1 89 ? -2.951 -1.329 -9.087 1.00 94.06 89 ILE A N 1
ATOM 716 C CA . ILE A 1 89 ? -3.308 -1.461 -7.670 1.00 94.06 89 ILE A CA 1
ATOM 717 C C . ILE A 1 89 ? -3.433 -0.077 -7.018 1.00 94.06 89 ILE A C 1
ATOM 719 O O . ILE A 1 89 ? -4.322 0.151 -6.200 1.00 94.06 89 ILE A O 1
ATOM 723 N N . LEU A 1 90 ? -2.575 0.874 -7.390 1.00 94.00 90 LEU A N 1
ATOM 724 C CA . LEU A 1 90 ? -2.634 2.241 -6.876 1.00 94.00 90 LEU A CA 1
ATOM 725 C C . LEU A 1 90 ? -3.840 3.022 -7.401 1.00 94.00 90 LEU A C 1
ATOM 727 O O . LEU A 1 90 ? -4.476 3.718 -6.610 1.00 94.00 90 LEU A O 1
ATOM 731 N N . GLN A 1 91 ? -4.210 2.853 -8.671 1.00 94.31 91 GLN A N 1
ATOM 732 C CA . GLN A 1 91 ? -5.440 3.429 -9.221 1.00 94.31 91 GLN A CA 1
ATOM 733 C C . GLN A 1 91 ? -6.677 2.919 -8.478 1.00 94.31 91 GLN A C 1
ATOM 735 O O . GLN A 1 91 ? -7.540 3.716 -8.113 1.00 94.31 91 GLN A O 1
ATOM 740 N N . LEU A 1 92 ? -6.726 1.619 -8.160 1.00 94.62 92 LEU A N 1
ATOM 741 C CA . LEU A 1 92 ? -7.795 1.042 -7.342 1.00 94.62 92 LEU A CA 1
ATOM 742 C C . LEU A 1 92 ? -7.871 1.695 -5.950 1.00 94.62 92 LEU A C 1
ATOM 744 O O . LEU A 1 92 ? -8.957 1.907 -5.417 1.00 94.62 92 LEU A O 1
ATOM 748 N N . LEU A 1 93 ? -6.720 2.050 -5.372 1.00 93.44 93 LEU A N 1
ATOM 749 C CA . LEU A 1 93 ? -6.623 2.781 -4.105 1.00 93.44 93 LEU A CA 1
ATOM 750 C C . LEU A 1 93 ? -6.887 4.297 -4.240 1.00 93.44 93 LEU A C 1
ATOM 752 O O . LEU A 1 93 ? -6.814 5.008 -3.238 1.00 93.44 93 LEU A O 1
ATOM 756 N N . GLY A 1 94 ? -7.199 4.797 -5.441 1.00 93.06 94 GLY A N 1
ATOM 757 C CA . GLY A 1 94 ? -7.461 6.214 -5.717 1.00 93.06 94 GLY A CA 1
ATOM 758 C C . GLY A 1 94 ? -6.202 7.081 -5.827 1.00 93.06 94 GLY A C 1
ATOM 759 O O . GLY A 1 94 ? -6.275 8.298 -5.668 1.00 93.06 94 GLY A O 1
ATOM 760 N N . ILE A 1 95 ? -5.038 6.472 -6.063 1.00 89.50 95 ILE A N 1
ATOM 761 C CA . ILE A 1 95 ? -3.745 7.152 -6.165 1.00 89.50 95 ILE A CA 1
ATOM 762 C C . ILE A 1 95 ? -3.338 7.216 -7.637 1.00 89.50 95 ILE A C 1
ATOM 764 O O . ILE A 1 95 ? -3.025 6.195 -8.245 1.00 89.50 95 ILE A O 1
ATOM 768 N N . ASN A 1 96 ? -3.296 8.429 -8.187 1.00 85.25 96 ASN A N 1
ATOM 769 C CA . ASN A 1 96 ? -2.853 8.686 -9.557 1.00 85.25 96 ASN A CA 1
ATOM 770 C C . ASN A 1 96 ? -1.374 9.113 -9.566 1.00 85.25 96 ASN A C 1
ATOM 772 O O . ASN A 1 96 ? -0.994 10.013 -8.812 1.00 85.25 96 ASN A O 1
ATOM 776 N N . LEU A 1 97 ? -0.553 8.451 -10.391 1.00 76.19 97 LEU A N 1
ATOM 777 C CA . LEU A 1 97 ? 0.901 8.644 -10.524 1.00 76.19 97 LEU A CA 1
ATOM 778 C C . LEU A 1 97 ? 1.352 8.643 -11.981 1.00 76.19 97 LEU A C 1
ATOM 780 O O . LEU A 1 97 ? 0.845 7.788 -12.743 1.00 76.19 97 LEU A O 1
#